Protein AF-A0A961UUV4-F1 (afdb_monomer)

Sequence (63 aa):
MNTGVTSLAKLSELSAIYPFHGDEIPFTLAIVALFVVFFAWQLSMESKHHKAIIGNFTASPAE

Secondary structure (DSSP, 8-state):
---S---GGGHHHHTTT-TTTT-HHHHHHHHHHHHHHHHHHHHHHHHHHHHHHHHHHHHS---

Foldseek 3Di:
DPPPPPDPVCVVVCLVVDPCVVVPVVVVVVVVVVVVVVVVVVVVVVVVVVCVVVVVVVPPDDD

Structure (mmCIF, N/CA/C/O backbone):
data_AF-A0A961UUV4-F1
#
_entry.id   AF-A0A961UUV4-F1
#
loop_
_atom_site.group_PDB
_atom_site.id
_atom_site.type_symbol
_atom_site.label_atom_id
_atom_site.label_alt_id
_atom_site.label_comp_id
_atom_site.label_asym_id
_atom_site.label_entity_id
_atom_site.label_seq_id
_atom_site.pdbx_PDB_ins_code
_atom_site.Cartn_x
_atom_site.Cartn_y
_atom_site.Cartn_z
_atom_site.occupancy
_atom_site.B_iso_or_equiv
_atom_site.auth_seq_id
_atom_site.auth_comp_id
_atom_site.auth_asym_id
_atom_site.auth_atom_id
_atom_site.pdbx_PDB_model_num
ATOM 1 N N . MET A 1 1 ? -33.872 6.010 2.951 1.00 48.06 1 MET A N 1
ATOM 2 C CA . MET A 1 1 ? -33.145 5.269 4.004 1.00 48.06 1 MET A CA 1
ATOM 3 C C . MET A 1 1 ? -32.456 6.285 4.893 1.00 48.06 1 MET A C 1
ATOM 5 O O . MET A 1 1 ? -31.588 6.998 4.412 1.00 48.06 1 MET A O 1
ATOM 9 N N . ASN A 1 2 ? -32.910 6.416 6.138 1.00 52.81 2 ASN A N 1
ATOM 10 C CA . ASN A 1 2 ? -32.229 7.199 7.163 1.00 52.81 2 ASN A CA 1
ATOM 11 C C . ASN A 1 2 ? -31.231 6.252 7.834 1.00 52.81 2 ASN A C 1
ATOM 13 O O . ASN A 1 2 ? -31.647 5.244 8.398 1.00 52.81 2 ASN A O 1
ATOM 17 N N . THR A 1 3 ? -29.937 6.527 7.714 1.00 61.66 3 THR A N 1
ATOM 18 C CA . THR A 1 3 ? -28.878 5.676 8.274 1.00 61.66 3 THR A CA 1
ATOM 19 C C . THR A 1 3 ? -28.780 5.784 9.799 1.00 61.66 3 THR A C 1
ATOM 21 O O . THR A 1 3 ? -27.984 5.074 10.396 1.00 61.66 3 THR A O 1
ATOM 24 N N . GLY A 1 4 ? -29.578 6.645 10.450 1.00 60.22 4 GLY A N 1
ATOM 25 C CA . GLY A 1 4 ? -29.616 6.789 11.911 1.00 60.22 4 GLY A CA 1
ATOM 26 C C . GLY A 1 4 ? -28.387 7.485 12.506 1.00 60.22 4 GLY A C 1
ATOM 27 O O . GLY A 1 4 ? -28.349 7.753 13.705 1.00 60.22 4 GLY A O 1
ATOM 28 N N . VAL A 1 5 ? -27.399 7.827 11.677 1.00 59.22 5 VAL A N 1
ATOM 29 C CA . VAL A 1 5 ? -26.164 8.496 12.086 1.00 59.22 5 VAL A CA 1
ATOM 30 C C . VAL A 1 5 ? -26.350 9.998 11.897 1.00 59.22 5 VAL A C 1
ATOM 32 O O . VAL A 1 5 ? -26.010 10.566 10.865 1.00 59.22 5 VAL A O 1
ATOM 35 N N . THR A 1 6 ? -26.953 10.649 12.887 1.00 65.38 6 THR A N 1
ATOM 36 C CA . THR A 1 6 ? -27.193 12.103 12.879 1.00 65.38 6 THR A CA 1
ATOM 37 C C . THR A 1 6 ? -26.011 12.913 13.418 1.00 65.38 6 THR A C 1
ATOM 39 O O . THR A 1 6 ? -26.053 14.140 13.392 1.00 65.38 6 THR A O 1
ATOM 42 N N . SER A 1 7 ? -24.953 12.258 13.912 1.00 61.94 7 SER A N 1
ATOM 43 C CA . SER A 1 7 ? -23.797 12.926 14.513 1.00 61.94 7 SER A CA 1
ATOM 44 C C . SER A 1 7 ? -22.541 12.053 14.489 1.00 61.94 7 SER A C 1
ATOM 46 O O . SER A 1 7 ? -22.598 10.860 14.791 1.00 61.94 7 SER A O 1
ATOM 48 N N . LEU A 1 8 ? -21.390 12.683 14.219 1.00 65.38 8 LEU A N 1
ATOM 49 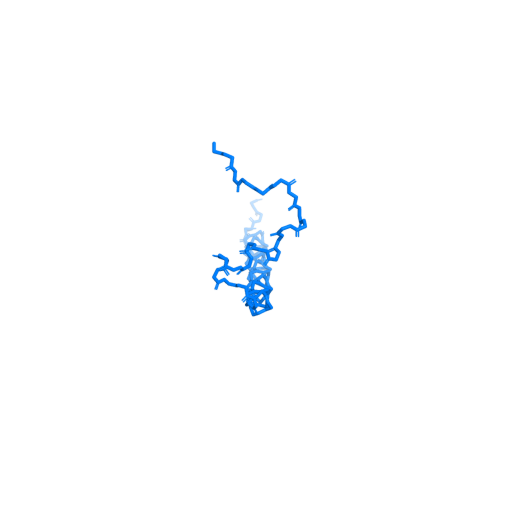C CA . LEU A 1 8 ? -20.052 12.087 14.341 1.00 65.38 8 LEU A CA 1
ATOM 50 C C . LEU A 1 8 ? -19.743 11.608 15.774 1.00 65.38 8 LEU A C 1
ATOM 52 O O . LEU A 1 8 ? -18.858 10.781 15.961 1.00 65.38 8 LEU A O 1
ATOM 56 N N . ALA A 1 9 ? -20.494 12.067 16.783 1.00 63.12 9 ALA A N 1
ATOM 57 C CA . ALA A 1 9 ? -20.353 11.615 18.170 1.00 63.12 9 ALA A CA 1
ATOM 58 C C . ALA A 1 9 ? -20.684 10.122 18.364 1.00 63.12 9 ALA A C 1
ATOM 60 O O . ALA A 1 9 ? -20.253 9.527 19.345 1.00 63.12 9 ALA A O 1
ATOM 61 N N . LYS A 1 10 ? -21.425 9.511 17.429 1.00 61.25 10 LYS A N 1
ATOM 62 C CA . LYS A 1 10 ? -21.774 8.081 17.451 1.00 61.25 10 LYS A CA 1
ATOM 63 C C . LYS A 1 10 ? -20.826 7.202 16.624 1.00 61.25 10 LYS A C 1
ATOM 65 O O . LYS A 1 10 ? -21.121 6.030 16.411 1.00 61.25 10 LYS A O 1
ATOM 70 N N . LEU A 1 11 ? -19.676 7.720 16.172 1.00 63.69 11 LEU A N 1
ATOM 71 C CA . LEU A 1 11 ? -18.688 6.915 15.433 1.00 63.69 11 LEU A CA 1
ATOM 72 C C . LEU A 1 11 ? -18.184 5.704 16.236 1.00 63.69 11 LEU A C 1
ATOM 74 O O . LEU A 1 11 ? -17.933 4.652 15.657 1.00 63.69 11 LEU A O 1
ATOM 78 N N . SER A 1 12 ? -18.068 5.830 17.560 1.00 66.00 12 SER A N 1
ATOM 79 C CA . SER A 1 12 ? -17.678 4.718 18.435 1.00 66.00 12 SER A CA 1
ATOM 80 C C . SER A 1 12 ? -18.792 3.690 18.656 1.00 66.00 12 SER A C 1
ATOM 82 O O . SER A 1 12 ? -18.516 2.586 19.099 1.00 66.00 12 SER A O 1
ATOM 84 N N . GLU A 1 13 ? -20.053 4.018 18.367 1.00 67.31 13 GLU A N 1
ATOM 85 C CA . GLU A 1 13 ? -21.139 3.027 18.351 1.00 67.31 13 GLU A CA 1
ATOM 86 C C . GLU A 1 13 ? -21.164 2.277 17.008 1.00 67.31 13 GLU A C 1
ATOM 88 O O . GLU A 1 13 ? -21.511 1.100 16.953 1.00 67.31 13 GLU A O 1
ATOM 93 N N . LEU A 1 14 ? -20.736 2.935 15.924 1.00 64.62 14 LEU A N 1
ATOM 94 C CA . LEU A 1 14 ? -20.552 2.315 14.608 1.00 64.62 14 LEU A CA 1
ATOM 95 C C . LEU A 1 14 ? -19.385 1.330 14.576 1.00 64.62 14 LEU A C 1
ATOM 97 O O . LEU A 1 14 ? -19.431 0.386 13.790 1.00 64.62 14 LEU A O 1
ATOM 101 N N . SER A 1 15 ? -18.370 1.499 15.427 1.00 62.34 15 SER A N 1
ATOM 102 C CA . SER A 1 15 ? -17.262 0.546 15.505 1.00 62.34 15 SER A CA 1
ATOM 103 C C . SER A 1 15 ? -17.690 -0.851 15.956 1.00 62.34 15 SER A C 1
ATOM 105 O O . SER A 1 15 ? -17.072 -1.829 15.554 1.00 62.34 15 SER A O 1
ATOM 107 N N . ALA A 1 16 ? -18.785 -0.969 16.716 1.00 64.69 16 ALA A N 1
ATOM 108 C CA . ALA A 1 16 ? -19.355 -2.260 17.105 1.00 64.69 16 ALA A CA 1
ATOM 109 C C . ALA A 1 16 ? -19.971 -3.030 15.919 1.0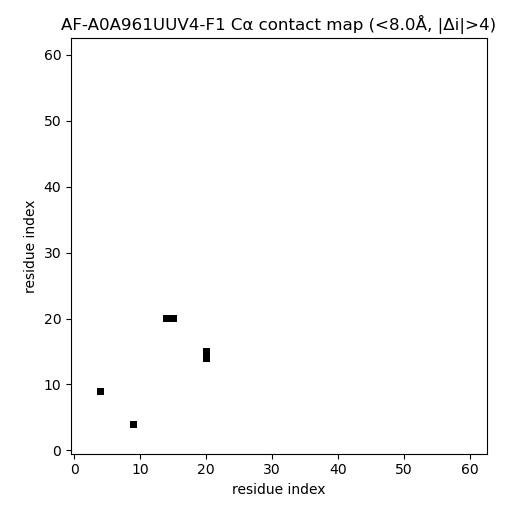0 64.69 16 ALA A C 1
ATOM 111 O O . ALA A 1 16 ? -20.157 -4.242 15.995 1.00 64.69 16 ALA A O 1
ATOM 112 N N . ILE A 1 17 ? -20.304 -2.326 14.834 1.00 71.06 17 ILE A N 1
ATOM 113 C CA . ILE A 1 17 ? -20.901 -2.883 13.610 1.00 71.06 17 ILE A CA 1
ATOM 114 C C . ILE A 1 17 ? -19.862 -2.922 12.477 1.00 71.06 17 ILE A C 1
ATOM 116 O O . ILE A 1 17 ? -20.009 -3.681 11.522 1.00 71.06 17 ILE A O 1
ATOM 120 N N . TYR A 1 18 ? -18.802 -2.115 12.574 1.00 70.81 18 TYR A N 1
ATOM 121 C CA . TYR A 1 18 ? -17.733 -2.024 11.592 1.00 70.81 18 TYR A CA 1
ATOM 122 C C . TYR A 1 18 ? -16.702 -3.145 11.806 1.00 70.81 18 TYR A C 1
ATOM 124 O O . TYR A 1 18 ? -15.937 -3.105 12.769 1.00 70.81 18 TYR A O 1
ATOM 132 N N . PRO A 1 19 ? -16.627 -4.135 10.901 1.00 73.31 19 PRO A N 1
ATOM 133 C CA . PRO A 1 19 ? -15.824 -5.340 11.110 1.00 73.31 19 PRO A CA 1
ATOM 134 C C . PRO A 1 19 ? -14.312 -5.114 10.985 1.00 73.31 19 PRO A C 1
ATOM 136 O O . PRO A 1 19 ? -13.550 -6.030 11.262 1.00 73.31 19 PRO A O 1
ATOM 139 N N . PHE A 1 20 ? -13.879 -3.923 10.566 1.00 76.38 20 PHE A N 1
ATOM 140 C CA . PHE A 1 20 ? -12.465 -3.572 10.398 1.00 76.38 20 PHE A CA 1
ATOM 141 C C . PHE A 1 20 ? -11.993 -2.546 11.437 1.00 76.38 20 PHE A C 1
ATOM 143 O O . PHE A 1 20 ? -10.999 -1.852 11.222 1.00 76.38 20 PHE A O 1
ATOM 150 N N . HIS A 1 21 ? -12.736 -2.392 12.538 1.00 76.62 21 HIS A N 1
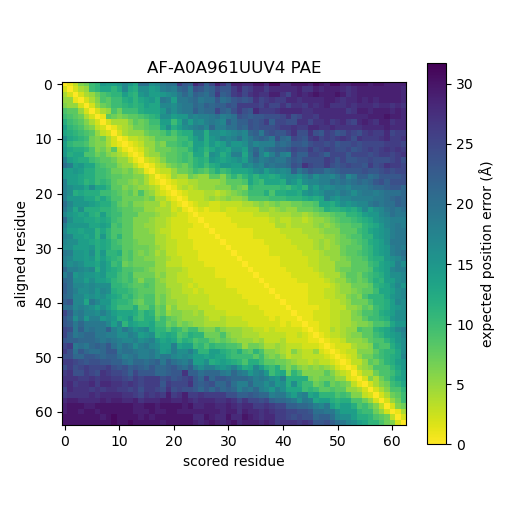ATOM 151 C CA . HIS A 1 21 ? -12.333 -1.505 13.619 1.00 76.62 21 HIS A CA 1
ATOM 152 C C . HIS A 1 21 ? -11.065 -2.026 14.300 1.00 76.62 21 HIS A C 1
ATOM 154 O O . HIS A 1 21 ? -11.038 -3.164 14.763 1.00 76.62 21 HIS A O 1
ATOM 160 N N . GLY A 1 22 ? -10.031 -1.194 14.384 1.00 78.94 22 GLY A N 1
ATOM 161 C CA . GLY A 1 22 ? -8.705 -1.567 14.883 1.00 78.94 22 GLY A CA 1
ATOM 162 C C . GLY A 1 22 ? -7.715 -1.971 13.784 1.00 78.94 22 GLY A C 1
ATOM 163 O O . GLY A 1 22 ? -6.506 -1.931 14.017 1.00 78.94 22 GLY A O 1
ATOM 164 N N . ASP A 1 23 ? -8.196 -2.280 12.576 1.00 84.81 23 ASP A N 1
ATOM 165 C CA . ASP A 1 23 ? -7.357 -2.639 11.425 1.00 84.81 23 ASP A CA 1
ATOM 166 C C . ASP A 1 23 ? -7.043 -1.432 10.522 1.00 84.81 23 ASP A C 1
ATOM 168 O O . ASP A 1 23 ? -6.430 -1.565 9.458 1.00 84.81 23 ASP A O 1
ATOM 172 N N . GLU A 1 24 ? -7.411 -0.216 10.929 1.00 83.94 24 GLU A N 1
ATOM 173 C CA . GLU A 1 24 ? -7.205 0.982 10.114 1.00 83.94 24 GLU A CA 1
ATOM 174 C C . GLU A 1 24 ? -5.716 1.215 9.816 1.00 83.94 24 GLU A C 1
ATOM 176 O O . GLU A 1 24 ? -5.362 1.628 8.710 1.00 83.94 24 GLU A O 1
ATOM 181 N N . ILE A 1 25 ? -4.831 0.900 10.768 1.00 88.94 25 ILE A N 1
ATOM 182 C CA . ILE A 1 25 ? -3.376 1.030 10.606 1.00 88.94 25 ILE A CA 1
ATOM 183 C C . ILE A 1 25 ? -2.830 0.047 9.556 1.00 88.94 25 ILE A C 1
ATOM 185 O O . ILE A 1 25 ? -2.206 0.519 8.599 1.00 88.94 25 ILE A O 1
ATOM 189 N N . PRO A 1 26 ? -3.042 -1.283 9.662 1.00 90.94 26 PRO A N 1
ATOM 190 C CA . PRO A 1 26 ? -2.556 -2.212 8.643 1.00 90.94 26 PRO A CA 1
ATOM 191 C C . PRO A 1 26 ? -3.156 -1.935 7.258 1.00 90.94 26 PRO A C 1
ATOM 193 O O . PRO A 1 26 ? -2.417 -1.975 6.271 1.00 90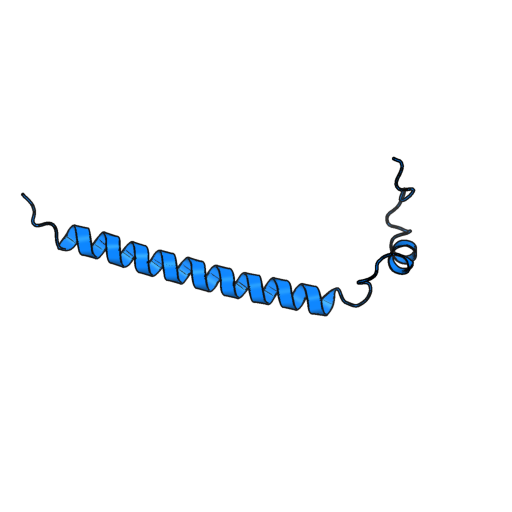.94 26 PRO A O 1
ATOM 196 N N . PHE A 1 27 ? -4.440 -1.566 7.161 1.00 91.06 27 PHE A N 1
ATOM 197 C CA . PHE A 1 27 ? -5.039 -1.177 5.878 1.00 91.06 27 PHE A CA 1
ATOM 198 C C . PHE A 1 27 ? -4.417 0.096 5.299 1.00 91.06 27 PHE A C 1
ATOM 200 O O . PHE A 1 27 ? -4.106 0.139 4.108 1.00 91.06 27 PHE A O 1
ATOM 207 N N . THR A 1 28 ? -4.175 1.114 6.127 1.00 93.06 28 THR A N 1
ATOM 208 C CA . THR A 1 28 ? -3.521 2.353 5.680 1.00 93.06 28 THR A CA 1
ATOM 209 C C . THR A 1 28 ? -2.115 2.071 5.160 1.00 93.06 28 THR A C 1
ATOM 211 O O . THR A 1 28 ? -1.754 2.541 4.082 1.00 93.06 28 THR A O 1
ATOM 214 N N . LEU A 1 29 ? -1.332 1.256 5.874 1.00 95.88 29 LEU A N 1
ATOM 215 C CA . LEU A 1 29 ? 0.008 0.863 5.434 1.00 95.88 29 LEU A CA 1
ATOM 216 C C . LEU A 1 29 ? -0.026 0.098 4.107 1.00 95.88 29 LEU A C 1
ATOM 218 O O . LEU A 1 29 ? 0.777 0.385 3.219 1.00 95.88 29 LEU A O 1
ATOM 222 N N . ALA A 1 30 ? -0.975 -0.828 3.945 1.00 95.75 30 ALA A N 1
ATOM 223 C CA . ALA A 1 30 ? -1.147 -1.573 2.703 1.00 95.75 30 ALA A CA 1
ATOM 224 C C . ALA A 1 30 ? -1.479 -0.646 1.524 1.00 95.75 30 ALA A C 1
ATOM 226 O O . ALA A 1 30 ? -0.857 -0.752 0.466 1.00 95.75 30 ALA A O 1
ATOM 227 N N . ILE A 1 31 ? -2.404 0.301 1.713 1.00 96.44 31 ILE A N 1
ATOM 228 C CA . ILE A 1 31 ? -2.788 1.272 0.679 1.0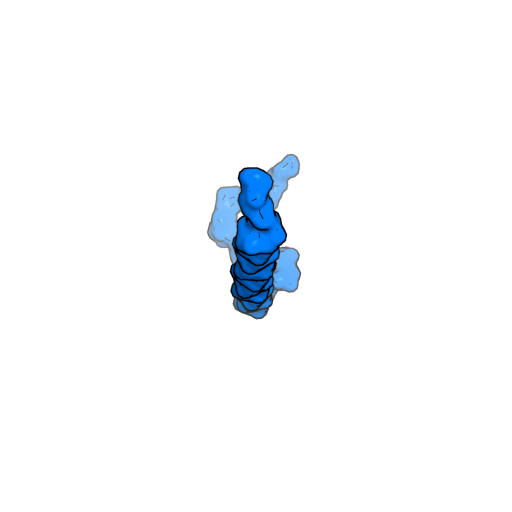0 96.44 31 ILE A CA 1
ATOM 229 C C . ILE A 1 31 ? -1.602 2.165 0.310 1.00 96.44 31 ILE A C 1
ATOM 231 O O . ILE A 1 31 ? -1.329 2.351 -0.875 1.00 96.44 31 ILE A O 1
ATOM 235 N N . VAL A 1 32 ? -0.866 2.682 1.298 1.00 97.44 32 VAL A N 1
ATOM 236 C CA . VAL A 1 32 ? 0.315 3.525 1.057 1.00 97.44 32 VAL A CA 1
ATOM 237 C C . VAL A 1 32 ? 1.391 2.756 0.289 1.00 97.44 32 VAL A C 1
ATOM 239 O O . VAL A 1 32 ? 1.950 3.287 -0.670 1.00 97.44 32 VAL A O 1
ATOM 242 N N . ALA A 1 33 ? 1.654 1.497 0.644 1.00 97.19 33 ALA A N 1
ATOM 243 C CA . ALA A 1 33 ? 2.611 0.665 -0.082 1.00 97.19 33 ALA A CA 1
ATOM 244 C C . ALA A 1 33 ? 2.196 0.468 -1.550 1.00 97.19 33 ALA A C 1
ATOM 246 O O . ALA A 1 33 ? 3.012 0.634 -2.459 1.00 97.19 33 ALA A O 1
ATOM 247 N N . LEU A 1 34 ? 0.915 0.180 -1.788 1.00 97.38 34 LEU A N 1
ATOM 248 C CA . LEU A 1 34 ? 0.362 0.006 -3.132 1.00 97.38 34 LEU A CA 1
ATOM 249 C C . LEU A 1 34 ? 0.443 1.305 -3.945 1.00 97.38 34 LEU A C 1
ATOM 251 O O . LEU A 1 34 ? 0.797 1.281 -5.123 1.00 97.38 34 LEU A O 1
ATOM 255 N N . PHE 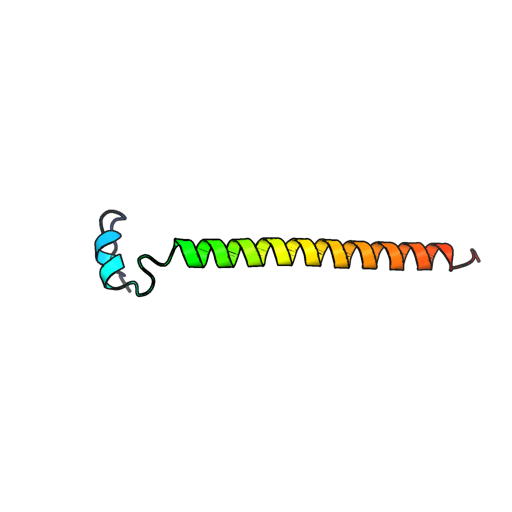A 1 35 ? 0.197 2.443 -3.297 1.00 97.38 35 PHE A N 1
ATOM 256 C CA . PHE A 1 35 ? 0.325 3.766 -3.895 1.00 97.38 35 PHE A CA 1
ATOM 257 C C . PHE A 1 35 ? 1.765 4.039 -4.348 1.00 97.38 35 PHE A C 1
ATOM 259 O O . PHE A 1 35 ? 1.988 4.399 -5.501 1.00 97.38 35 PHE A O 1
ATOM 266 N N . VAL A 1 36 ? 2.761 3.787 -3.494 1.00 97.62 36 VAL A N 1
ATOM 267 C CA . VAL A 1 36 ? 4.181 3.973 -3.847 1.00 97.62 36 VAL A CA 1
ATOM 268 C C . VAL A 1 36 ? 4.587 3.085 -5.026 1.00 97.62 36 VAL A C 1
ATOM 270 O O . VAL A 1 36 ? 5.219 3.565 -5.970 1.00 97.62 36 VAL A O 1
ATOM 273 N N . VAL A 1 37 ? 4.189 1.808 -5.013 1.00 97.38 37 VAL A N 1
ATOM 274 C CA . VAL A 1 37 ? 4.463 0.875 -6.120 1.00 97.38 37 VAL A CA 1
ATOM 275 C C . VAL A 1 37 ? 3.817 1.356 -7.418 1.00 97.38 37 VAL A C 1
ATOM 277 O O . VAL A 1 37 ? 4.455 1.323 -8.471 1.00 97.38 37 VAL A O 1
ATOM 280 N N . PHE A 1 38 ? 2.579 1.846 -7.351 1.00 97.25 38 PHE A N 1
ATOM 281 C CA . PHE A 1 38 ? 1.881 2.391 -8.510 1.00 97.25 38 PHE A CA 1
ATOM 282 C C . PHE A 1 38 ? 2.632 3.581 -9.120 1.00 97.25 38 PHE A C 1
ATOM 284 O O . PHE A 1 38 ? 2.863 3.592 -10.328 1.00 97.25 38 PHE A O 1
ATOM 291 N N . PHE A 1 39 ? 3.092 4.540 -8.310 1.00 96.75 39 PHE A N 1
ATOM 292 C CA . PHE A 1 39 ? 3.875 5.676 -8.814 1.00 96.75 39 PHE A CA 1
ATOM 293 C C . PHE A 1 39 ? 5.213 5.249 -9.417 1.00 96.75 39 PHE A C 1
ATOM 295 O O . PHE A 1 39 ? 5.574 5.716 -10.498 1.00 96.75 39 PHE A O 1
ATOM 302 N N . ALA A 1 40 ? 5.927 4.325 -8.772 1.00 96.38 40 ALA A N 1
ATOM 303 C CA . ALA A 1 40 ? 7.168 3.784 -9.322 1.00 96.38 40 ALA A CA 1
ATOM 304 C C . ALA A 1 40 ? 6.937 3.113 -10.688 1.00 96.38 40 ALA A C 1
ATOM 306 O O . ALA A 1 40 ? 7.725 3.297 -11.620 1.00 96.38 40 ALA A O 1
ATOM 307 N N . TRP A 1 41 ? 5.828 2.382 -10.838 1.00 95.81 41 TRP A N 1
ATOM 308 C CA . TRP A 1 41 ? 5.429 1.807 -12.119 1.00 95.81 41 TRP A CA 1
ATOM 309 C C . TRP A 1 41 ? 5.146 2.900 -13.153 1.00 95.81 41 TRP A C 1
ATOM 311 O O . TRP A 1 41 ? 5.700 2.836 -14.253 1.00 95.81 41 TRP A O 1
ATOM 321 N N . GLN A 1 42 ? 4.315 3.897 -12.827 1.00 94.31 42 GLN A N 1
ATOM 322 C CA . GLN A 1 42 ? 3.963 4.986 -13.749 1.00 94.31 42 GLN A CA 1
ATOM 323 C C . GLN A 1 42 ? 5.217 5.682 -14.293 1.00 94.31 42 GLN A C 1
ATOM 325 O O . GLN A 1 42 ? 5.380 5.778 -15.509 1.00 94.31 42 GLN A O 1
ATOM 330 N N . LEU A 1 43 ? 6.163 6.030 -13.415 1.00 93.38 43 LEU A N 1
ATOM 331 C CA . LEU A 1 43 ? 7.443 6.630 -13.804 1.00 93.38 43 LEU A CA 1
ATOM 332 C C . LEU A 1 43 ? 8.278 5.703 -14.704 1.00 93.38 43 LEU A C 1
ATOM 334 O O . LEU A 1 43 ? 8.906 6.151 -15.665 1.00 93.38 43 LEU A O 1
ATOM 338 N N . SER A 1 44 ? 8.278 4.392 -14.435 1.00 91.06 44 SER A N 1
ATOM 339 C CA . SER A 1 44 ? 8.976 3.416 -15.282 1.00 91.06 44 SER A CA 1
ATOM 340 C C . SER A 1 44 ? 8.378 3.347 -16.689 1.00 91.06 44 SER A C 1
ATOM 342 O O . SER A 1 44 ? 9.118 3.295 -17.675 1.00 91.06 44 SER A O 1
ATOM 344 N N . MET A 1 45 ? 7.048 3.362 -16.798 1.00 90.75 45 MET A N 1
ATOM 345 C CA . MET A 1 45 ? 6.357 3.337 -18.088 1.00 90.75 45 MET A CA 1
ATOM 346 C C . MET A 1 45 ? 6.553 4.639 -18.856 1.00 90.75 45 MET A C 1
ATOM 348 O O . MET A 1 45 ? 6.852 4.594 -20.047 1.00 90.75 45 MET A O 1
ATOM 352 N N . GLU A 1 46 ? 6.487 5.781 -18.176 1.00 85.38 46 GLU A N 1
ATOM 353 C CA . GLU A 1 46 ? 6.769 7.084 -18.771 1.00 85.38 46 GLU A CA 1
ATOM 354 C C . GLU A 1 46 ? 8.207 7.163 -19.303 1.00 85.38 46 GLU A C 1
ATOM 356 O O . GLU A 1 46 ? 8.423 7.601 -20.433 1.00 85.38 46 GLU A O 1
ATOM 361 N N . SER A 1 47 ? 9.194 6.678 -18.542 1.00 79.94 47 SER A N 1
ATOM 362 C CA . SER A 1 47 ? 10.598 6.652 -18.975 1.00 79.94 47 SER A CA 1
ATOM 363 C C . SER A 1 47 ? 10.809 5.765 -20.206 1.00 79.94 47 SER A C 1
ATOM 365 O O . SER A 1 47 ? 11.517 6.143 -21.144 1.00 79.94 47 SER A O 1
ATOM 367 N N . LYS A 1 48 ? 10.167 4.589 -20.238 1.00 82.19 48 LYS A N 1
ATOM 368 C CA . LYS A 1 48 ? 10.203 3.687 -21.399 1.00 82.19 48 LYS A CA 1
ATOM 369 C C . LYS A 1 48 ? 9.539 4.319 -22.620 1.00 82.19 48 LYS A C 1
ATOM 371 O O . LYS A 1 48 ? 10.091 4.236 -23.714 1.00 82.19 48 LYS A O 1
ATOM 376 N N . HIS A 1 49 ? 8.397 4.972 -22.429 1.00 80.25 49 HIS A N 1
ATOM 377 C CA . HIS A 1 49 ? 7.666 5.640 -23.498 1.00 80.25 49 HIS A CA 1
ATOM 378 C C . HIS A 1 49 ? 8.457 6.817 -24.081 1.00 80.25 49 HIS A C 1
ATOM 380 O O . HIS A 1 49 ? 8.636 6.887 -25.295 1.00 80.25 49 HIS A O 1
ATOM 386 N N . HIS A 1 50 ? 9.039 7.671 -23.233 1.00 77.25 50 HIS A N 1
ATOM 387 C CA . HIS A 1 50 ? 9.914 8.761 -23.671 1.00 77.25 50 HIS A CA 1
ATOM 388 C C . HIS A 1 50 ? 11.129 8.253 -24.455 1.00 77.25 50 HIS A C 1
ATOM 390 O O . HIS A 1 50 ? 11.447 8.792 -25.514 1.00 77.25 50 HIS A O 1
ATOM 396 N N . LYS A 1 51 ? 11.791 7.188 -23.984 1.00 73.06 51 LYS A N 1
ATOM 397 C CA . LYS A 1 51 ? 12.916 6.577 -24.713 1.00 73.06 51 LYS A CA 1
ATOM 398 C C . LYS A 1 51 ? 12.492 6.023 -26.074 1.00 73.06 51 LYS A C 1
ATOM 400 O O . LYS A 1 51 ? 13.223 6.209 -27.041 1.00 73.06 51 LYS A O 1
ATOM 405 N N . ALA A 1 52 ? 11.332 5.371 -26.160 1.00 72.56 52 ALA A N 1
ATOM 406 C CA . ALA A 1 52 ? 10.813 4.839 -27.420 1.00 72.56 52 ALA A CA 1
ATOM 407 C C . ALA A 1 52 ? 10.483 5.954 -28.426 1.00 72.56 52 ALA A C 1
ATOM 409 O O . ALA A 1 52 ? 10.829 5.849 -29.599 1.00 72.56 52 ALA A O 1
ATOM 410 N N . ILE A 1 53 ? 9.875 7.046 -27.958 1.00 66.12 53 ILE A N 1
ATOM 411 C CA . ILE A 1 53 ? 9.559 8.207 -28.793 1.00 66.12 53 ILE A CA 1
ATOM 412 C C . ILE A 1 53 ? 10.841 8.863 -29.324 1.00 66.12 53 ILE A C 1
ATOM 414 O O . ILE A 1 53 ? 10.976 9.052 -30.531 1.00 66.12 53 ILE A O 1
ATOM 418 N N . ILE A 1 54 ? 11.802 9.176 -28.448 1.00 62.59 54 ILE A N 1
ATOM 419 C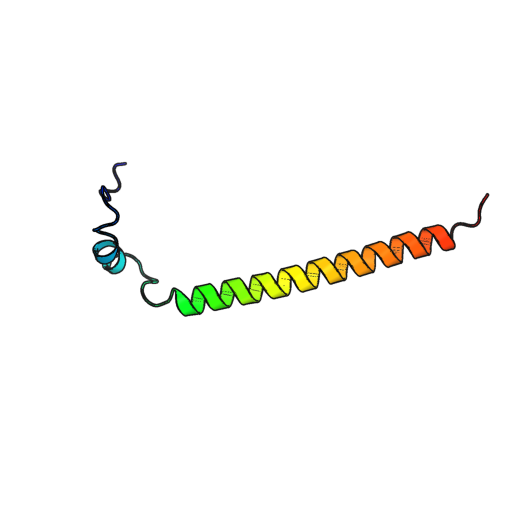 CA . ILE A 1 54 ? 13.060 9.826 -28.852 1.00 62.59 54 ILE A CA 1
ATOM 420 C C . ILE A 1 54 ? 13.859 8.918 -29.793 1.00 6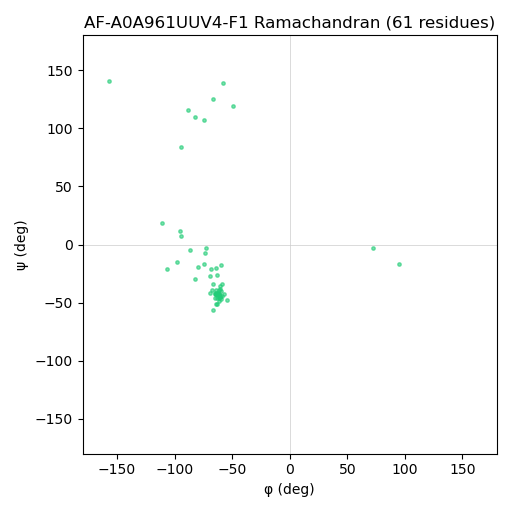2.59 54 ILE A C 1
ATOM 422 O O . ILE A 1 54 ? 14.355 9.391 -30.811 1.00 62.59 54 ILE A O 1
ATOM 426 N N . GLY A 1 55 ? 13.927 7.615 -29.498 1.00 60.50 55 GLY A N 1
ATOM 427 C CA . GLY A 1 55 ? 14.580 6.632 -30.363 1.00 60.50 55 GLY A CA 1
ATOM 428 C C . GLY A 1 55 ? 13.999 6.619 -31.779 1.00 60.50 55 GLY A C 1
ATOM 429 O O . GLY A 1 55 ? 14.761 6.639 -32.743 1.00 60.50 55 GLY A O 1
ATOM 430 N N . ASN A 1 56 ? 12.669 6.684 -31.914 1.00 60.34 56 ASN A N 1
ATOM 431 C CA . ASN A 1 56 ? 12.000 6.765 -33.215 1.00 60.34 56 ASN A CA 1
ATOM 432 C C . ASN A 1 56 ? 12.251 8.091 -33.949 1.00 60.34 56 ASN A C 1
ATOM 434 O O . ASN A 1 56 ? 12.462 8.070 -35.158 1.00 60.34 56 ASN A O 1
ATOM 438 N N . PHE A 1 57 ? 12.277 9.231 -33.252 1.00 58.44 57 PHE A N 1
ATOM 439 C CA . PHE A 1 57 ? 12.599 10.520 -33.880 1.00 58.44 57 PHE A CA 1
ATOM 440 C C . PHE A 1 57 ? 14.051 10.599 -34.365 1.00 58.44 57 PHE A C 1
ATOM 442 O O . PHE A 1 57 ? 14.314 11.213 -35.391 1.00 58.44 57 PHE A O 1
ATOM 449 N N . THR A 1 58 ? 14.992 9.959 -33.664 1.00 57.72 58 THR A N 1
ATOM 450 C CA . THR A 1 58 ? 16.398 9.887 -34.100 1.00 57.72 58 THR A CA 1
ATOM 451 C C . THR A 1 58 ? 16.657 8.831 -35.177 1.00 57.72 58 THR A C 1
ATOM 453 O O . THR A 1 58 ? 17.686 8.888 -35.843 1.00 57.72 58 THR A O 1
ATOM 456 N N . ALA A 1 59 ? 15.756 7.855 -35.326 1.00 56.22 59 ALA A N 1
ATOM 457 C CA . ALA A 1 59 ? 15.871 6.765 -36.292 1.00 56.22 59 ALA A CA 1
ATOM 458 C C . ALA A 1 59 ? 15.070 6.999 -37.580 1.00 56.22 59 ALA A C 1
ATOM 460 O O . ALA A 1 59 ? 15.327 6.305 -38.559 1.00 56.22 59 ALA A O 1
ATOM 461 N N . SER A 1 60 ? 14.133 7.954 -37.605 1.00 50.22 60 SER A N 1
ATOM 462 C CA . SER A 1 60 ? 13.588 8.480 -38.857 1.00 50.22 60 SER A CA 1
ATOM 463 C C . SER A 1 60 ? 14.654 9.392 -39.459 1.00 50.22 60 SER A C 1
ATOM 465 O O . SER A 1 60 ? 14.877 10.481 -38.922 1.00 50.22 60 SER A O 1
ATOM 467 N N . PRO A 1 61 ? 15.347 8.986 -40.537 1.00 49.53 61 PRO A N 1
ATOM 468 C CA . PRO A 1 61 ? 16.152 9.932 -41.285 1.00 49.53 61 PRO A CA 1
ATOM 469 C C . PRO A 1 61 ? 15.192 11.028 -41.744 1.00 49.53 61 PRO A C 1
ATOM 471 O O . PRO A 1 61 ? 14.048 10.738 -42.103 1.00 49.53 61 PRO A O 1
ATOM 474 N N . ALA A 1 62 ? 15.635 12.277 -41.673 1.00 56.47 62 ALA A N 1
ATOM 475 C CA . ALA A 1 62 ? 14.989 13.338 -42.417 1.00 56.47 62 ALA A CA 1
ATOM 476 C C . ALA A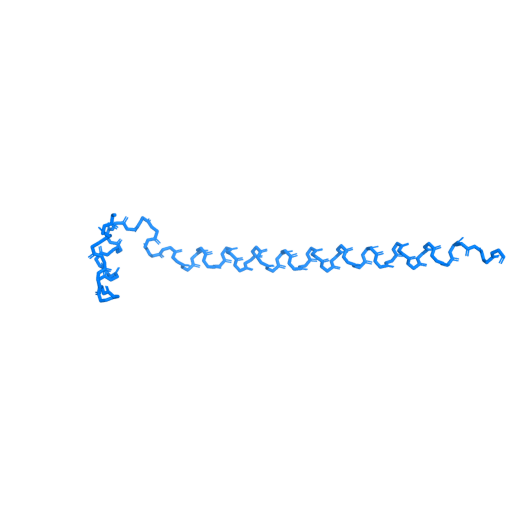 1 62 ? 14.837 12.860 -43.871 1.00 56.47 62 ALA A C 1
ATOM 478 O O . ALA A 1 62 ? 15.839 12.509 -44.501 1.00 56.47 62 ALA A O 1
ATOM 479 N N . GLU A 1 63 ? 13.594 12.764 -44.345 1.00 47.00 63 GLU A N 1
ATOM 480 C CA . GLU A 1 63 ? 13.321 12.893 -45.777 1.00 47.00 63 GLU A CA 1
ATOM 481 C C . GLU A 1 63 ? 13.806 14.264 -46.265 1.00 47.00 63 GLU A C 1
ATOM 483 O O . GLU A 1 63 ? 13.688 15.247 -45.490 1.00 47.00 63 GLU A O 1
#

pLDDT: mean 75.74, std 15.95, range [47.0, 97.62]

Mean predicted aligned error: 13.16 Å

Solvent-accessible surface area (backbone atoms only — not comparable to full-atom values): 3909 Å² total; per-residue (Å²): 136,83,86,81,73,87,50,81,89,48,53,77,63,46,44,80,74,39,92,60,66,88,44,58,61,64,52,49,52,52,52,52,53,50,49,53,53,50,51,55,48,52,54,52,51,51,53,53,49,53,50,52,53,52,53,50,62,73,64,50,72,85,128

Radius of gyration: 24.35 Å; Cα contacts (8 Å, |Δi|>4): 3; chains: 1; bounding box: 50×19×64 Å